Protein AF-A0A6J6I136-F1 (afdb_monomer_lite)

Secondary struc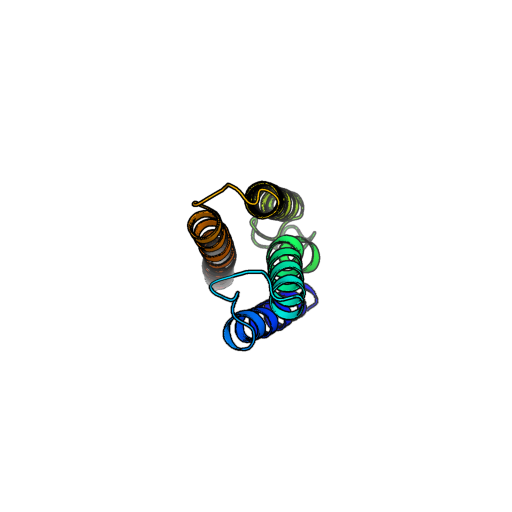ture (DSSP, 8-state):
-HHHHHHHHHHHHHHHHHHSPPPSSS--HHHHHHHHHHHHHHHHHHHHH---STTS-GGGSHHHHHHHHHHHHHHHHHHHHHHT-TT-TTHHHHHHHHHHHHHHHHHHHHHHHHHHHHHHHTTT-

Foldseek 3Di:
DQLVVLQVVLVVLVVQCVVQPADPDDGDPSNVVSLVSNLLSLLCSLVVQADCDPLAQPCSHPVNSVVSSVVSVVLVVVLVVLVPDPPRPCSVVSSCVSVVSSVVSVVVVVVSRVVSVVVVVVVVD

pLDDT: mean 90.53, std 7.11, range [53.28, 96.94]

Sequence (125 aa):
MPGRVALFIAAICTFGLTIFPTPLIGYSIEHRVFAIASFVLSAGWPLLAMRKRADAPWIIRPTASIIGTALQTVLALWFLSSWTDPTNMTVGVWERVVAVSQALYVSVVLVVCYFSQAKSTSRQQ

Structure (mmCIF, N/CA/C/O backbone):
data_AF-A0A6J6I136-F1
#
_entry.id   AF-A0A6J6I136-F1
#
loop_
_atom_site.group_PDB
_atom_site.id
_atom_site.type_symbol
_atom_site.label_atom_id
_atom_site.label_alt_id
_atom_site.label_comp_id
_atom_site.label_asym_id
_atom_site.label_entity_id
_atom_site.label_seq_id
_atom_site.pdbx_PDB_ins_code
_atom_site.Cartn_x
_atom_site.Cartn_y
_atom_site.Cartn_z
_atom_site.occupancy
_atom_site.B_iso_or_equiv
_atom_site.auth_seq_id
_atom_site.auth_comp_id
_atom_site.auth_asym_id
_atom_site.auth_atom_id
_atom_site.pdbx_PDB_model_num
ATOM 1 N N . MET A 1 1 ? 1.010 -9.550 14.640 1.00 83.12 1 MET A N 1
ATOM 2 C CA . MET A 1 1 ? 2.366 -9.446 14.055 1.00 83.12 1 MET A CA 1
ATOM 3 C C . MET A 1 1 ? 2.386 -9.532 12.528 1.00 83.12 1 MET A C 1
ATOM 5 O O . MET A 1 1 ? 3.090 -8.704 11.965 1.00 83.12 1 MET A O 1
ATOM 9 N N . PRO A 1 2 ? 1.622 -10.414 11.848 1.00 90.38 2 PRO A N 1
ATOM 10 C CA . PRO A 1 2 ? 1.743 -10.617 10.395 1.00 90.38 2 PRO A CA 1
ATOM 11 C C . PRO A 1 2 ? 1.681 -9.335 9.548 1.00 90.38 2 PRO A C 1
ATOM 13 O O . PRO A 1 2 ? 2.571 -9.105 8.739 1.00 90.38 2 PRO A O 1
ATOM 16 N N . GLY A 1 3 ? 0.723 -8.435 9.803 1.00 91.25 3 GLY A N 1
ATOM 17 C CA . GLY A 1 3 ? 0.651 -7.161 9.070 1.00 91.25 3 GLY A CA 1
ATOM 18 C C . GLY A 1 3 ? 1.860 -6.233 9.257 1.00 91.25 3 GLY A C 1
ATOM 19 O O . GLY A 1 3 ? 2.237 -5.529 8.329 1.00 91.25 3 GLY A O 1
ATOM 20 N N . ARG A 1 4 ? 2.529 -6.263 10.420 1.00 93.25 4 ARG A N 1
ATOM 21 C CA . ARG A 1 4 ? 3.756 -5.474 10.647 1.00 93.25 4 ARG A CA 1
ATOM 22 C C . ARG A 1 4 ? 4.934 -6.033 9.857 1.00 93.25 4 ARG A C 1
ATOM 24 O O . ARG A 1 4 ? 5.707 -5.266 9.302 1.00 93.25 4 ARG A O 1
ATOM 31 N N . VAL A 1 5 ? 5.044 -7.361 9.800 1.00 96.19 5 VAL A N 1
ATOM 32 C CA . VAL A 1 5 ? 6.068 -8.045 9.000 1.00 96.19 5 VAL A CA 1
ATOM 33 C C . VAL A 1 5 ? 5.865 -7.730 7.519 1.00 96.19 5 VAL A C 1
ATOM 35 O O . VAL A 1 5 ? 6.825 -7.383 6.844 1.00 96.19 5 VAL A O 1
ATOM 38 N N . ALA A 1 6 ? 4.618 -7.750 7.035 1.00 95.38 6 ALA A N 1
ATOM 39 C CA . ALA A 1 6 ? 4.304 -7.375 5.658 1.00 95.38 6 ALA A CA 1
ATOM 40 C C . ALA A 1 6 ? 4.734 -5.938 5.328 1.00 95.38 6 ALA A C 1
ATOM 42 O O . ALA A 1 6 ? 5.398 -5.729 4.320 1.00 95.38 6 ALA A O 1
ATOM 43 N N . LEU A 1 7 ? 4.432 -4.969 6.201 1.00 94.75 7 LEU A N 1
ATOM 44 C CA . LEU A 1 7 ? 4.868 -3.578 6.025 1.00 94.75 7 LEU A CA 1
ATOM 45 C C . LEU A 1 7 ? 6.393 -3.426 6.053 1.00 94.75 7 LEU A C 1
ATOM 47 O O . LEU A 1 7 ? 6.951 -2.672 5.262 1.00 94.75 7 LEU A O 1
ATOM 51 N N . PHE A 1 8 ? 7.075 -4.150 6.941 1.00 96.31 8 PHE A N 1
ATOM 52 C CA . PHE A 1 8 ? 8.533 -4.122 7.024 1.00 96.31 8 PHE A CA 1
ATOM 53 C C . PHE A 1 8 ? 9.186 -4.663 5.746 1.00 96.31 8 PHE A C 1
ATOM 55 O O . PHE A 1 8 ? 10.073 -4.022 5.187 1.00 96.31 8 PHE A O 1
ATOM 62 N N . ILE A 1 9 ? 8.707 -5.802 5.240 1.00 96.75 9 ILE A N 1
ATOM 63 C CA . ILE A 1 9 ? 9.199 -6.376 3.983 1.00 96.75 9 ILE A CA 1
ATOM 64 C C . ILE A 1 9 ? 8.851 -5.454 2.806 1.00 96.75 9 ILE A C 1
ATOM 66 O O . ILE A 1 9 ? 9.707 -5.215 1.961 1.00 96.75 9 ILE A O 1
ATOM 70 N N . ALA A 1 10 ? 7.647 -4.870 2.776 1.00 95.75 10 ALA A N 1
ATOM 71 C CA . ALA A 1 10 ? 7.264 -3.906 1.745 1.00 95.75 10 ALA A CA 1
ATOM 72 C C . ALA A 1 10 ? 8.221 -2.705 1.700 1.00 95.75 10 ALA A C 1
ATOM 74 O O . ALA A 1 10 ? 8.623 -2.290 0.612 1.00 95.75 10 ALA A O 1
ATOM 75 N N . ALA A 1 11 ? 8.632 -2.192 2.867 1.00 94.44 11 ALA A N 1
ATOM 76 C CA . ALA A 1 11 ? 9.625 -1.128 2.971 1.00 94.44 11 ALA A CA 1
ATOM 77 C C . ALA A 1 11 ? 11.003 -1.579 2.462 1.00 94.44 11 ALA A C 1
ATOM 79 O O . ALA A 1 11 ? 11.617 -0.861 1.677 1.00 94.44 11 ALA A O 1
ATOM 80 N N . ILE A 1 12 ? 11.466 -2.787 2.806 1.00 96.75 12 ILE A N 1
ATOM 81 C CA . ILE A 1 12 ? 12.700 -3.356 2.230 1.00 96.75 12 ILE A CA 1
ATOM 82 C C . ILE A 1 12 ? 12.623 -3.392 0.696 1.00 96.75 12 ILE A C 1
ATOM 84 O O . ILE A 1 12 ? 13.568 -2.983 0.022 1.00 96.75 12 ILE A O 1
ATOM 88 N N . CYS A 1 13 ? 11.486 -3.806 0.132 1.00 95.69 13 CYS A N 1
ATOM 89 C CA . CYS A 1 13 ? 11.298 -3.825 -1.316 1.00 95.69 13 CYS A CA 1
ATOM 90 C C . CYS A 1 13 ? 11.405 -2.429 -1.953 1.00 95.69 13 CYS A C 1
ATOM 92 O O . CYS A 1 13 ? 11.919 -2.325 -3.064 1.00 95.69 13 CYS A O 1
ATOM 94 N N . THR A 1 14 ?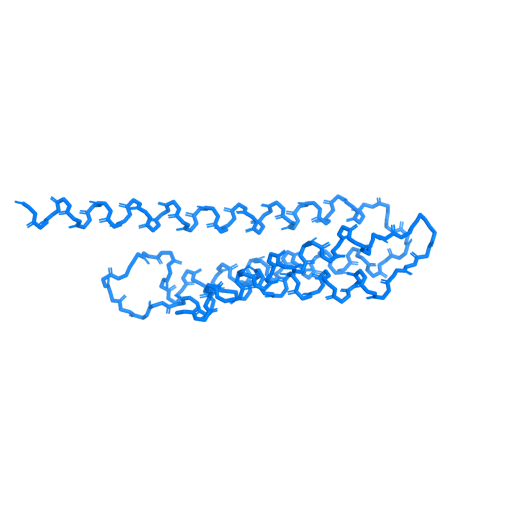 10.999 -1.356 -1.260 1.00 92.94 14 THR A N 1
ATOM 95 C CA . THR A 1 14 ? 11.167 0.014 -1.783 1.00 92.94 14 THR A CA 1
ATOM 96 C C . THR A 1 14 ? 12.632 0.432 -1.911 1.00 92.94 14 THR A C 1
ATOM 98 O O . THR A 1 14 ? 12.977 1.100 -2.882 1.00 92.94 14 THR A O 1
ATOM 101 N N . PHE A 1 15 ? 13.527 -0.030 -1.029 1.00 93.81 15 PHE A N 1
ATOM 102 C CA . PHE A 1 15 ? 14.970 0.151 -1.240 1.00 93.81 15 PHE A CA 1
ATOM 103 C C . PHE A 1 15 ? 15.444 -0.588 -2.498 1.00 93.81 15 PHE A C 1
ATOM 105 O O . PHE A 1 15 ? 16.242 -0.048 -3.261 1.00 93.81 15 PHE A O 1
ATOM 112 N N . GLY A 1 16 ? 14.895 -1.776 -2.773 1.00 92.06 16 GLY A N 1
ATOM 113 C CA . GLY A 1 16 ? 15.146 -2.515 -4.014 1.00 92.06 16 GLY A CA 1
ATOM 114 C C . GLY A 1 16 ? 14.845 -1.701 -5.278 1.00 92.06 16 GLY A C 1
ATOM 115 O O . GLY A 1 16 ? 15.633 -1.735 -6.216 1.00 92.06 16 GLY A O 1
ATOM 116 N N . LEU A 1 17 ? 13.786 -0.882 -5.277 1.00 90.81 17 LEU A N 1
ATOM 117 C CA . LEU A 1 17 ? 13.469 0.021 -6.397 1.00 90.81 17 LEU A CA 1
ATOM 118 C C . LEU A 1 17 ? 14.560 1.066 -6.648 1.00 90.81 17 LEU A C 1
ATOM 120 O O . LEU A 1 17 ? 14.793 1.448 -7.792 1.00 90.81 17 LEU A O 1
ATOM 124 N N . THR A 1 18 ? 15.225 1.522 -5.583 1.00 90.56 18 THR A N 1
ATOM 125 C CA . THR A 1 18 ? 16.311 2.510 -5.678 1.00 90.56 18 THR A CA 1
ATOM 126 C C . THR A 1 18 ? 17.641 1.886 -6.092 1.00 90.56 18 THR A C 1
ATOM 128 O O . THR A 1 18 ? 18.429 2.533 -6.774 1.00 90.56 18 THR A O 1
ATOM 131 N N . ILE A 1 19 ? 17.881 0.627 -5.712 1.00 93.38 19 ILE A N 1
ATOM 132 C CA . ILE A 1 19 ? 19.089 -0.126 -6.077 1.00 93.38 19 ILE A CA 1
ATOM 133 C C . ILE A 1 19 ? 19.003 -0.612 -7.530 1.00 93.38 19 ILE A C 1
ATOM 135 O O . ILE A 1 19 ? 19.999 -0.589 -8.248 1.00 93.38 19 ILE A O 1
ATOM 139 N N . PHE A 1 20 ? 17.807 -1.007 -7.971 1.00 91.75 20 PHE A N 1
ATOM 140 C CA . PHE A 1 20 ? 17.521 -1.476 -9.324 1.00 91.75 20 PHE A CA 1
ATOM 141 C C . PHE A 1 20 ? 16.528 -0.523 -10.005 1.00 91.75 20 PHE A C 1
ATOM 143 O O . PHE A 1 20 ? 15.346 -0.852 -10.117 1.00 91.75 20 PHE A O 1
ATOM 150 N N . PRO A 1 21 ? 16.947 0.687 -10.416 1.00 88.44 21 PRO A N 1
ATOM 151 C CA . PRO A 1 21 ? 16.055 1.630 -11.080 1.00 88.44 21 PRO A CA 1
ATOM 152 C C . PRO A 1 21 ? 15.696 1.159 -12.496 1.00 88.44 21 PRO A C 1
ATOM 154 O O . PRO A 1 21 ? 16.487 0.497 -13.172 1.00 88.44 21 PRO A O 1
ATOM 157 N N . THR A 1 22 ? 14.508 1.540 -12.974 1.00 85.62 22 THR A N 1
ATOM 158 C CA . THR A 1 22 ? 14.125 1.294 -14.372 1.00 85.62 22 THR A CA 1
ATOM 159 C C . THR A 1 22 ? 15.058 2.084 -15.306 1.00 85.62 22 THR A C 1
ATOM 161 O O . THR A 1 22 ? 15.200 3.297 -15.126 1.00 85.62 22 THR A O 1
ATOM 164 N N . PRO A 1 23 ? 15.711 1.432 -16.288 1.00 82.94 23 PRO A N 1
ATOM 165 C CA . PRO A 1 23 ? 16.605 2.112 -17.220 1.00 82.94 23 PRO A CA 1
ATOM 166 C C . PRO A 1 23 ? 15.832 3.055 -18.153 1.00 82.94 23 PRO A C 1
ATOM 168 O O . PRO A 1 23 ? 14.648 2.857 -18.411 1.00 82.94 23 PRO A O 1
ATOM 171 N N . LEU A 1 24 ? 16.522 4.055 -18.714 1.00 79.94 24 LEU A N 1
ATOM 172 C CA . LEU A 1 24 ? 15.922 5.013 -19.656 1.00 79.94 24 LEU A CA 1
ATOM 173 C C . LEU A 1 24 ? 15.378 4.333 -20.926 1.00 79.94 24 LEU A C 1
ATOM 175 O O . LEU A 1 24 ? 14.432 4.819 -21.538 1.00 79.94 24 LEU A O 1
ATOM 179 N N . ILE A 1 25 ? 15.987 3.211 -21.319 1.00 79.12 25 ILE A N 1
ATOM 180 C CA . ILE A 1 25 ? 15.592 2.389 -22.463 1.00 79.12 25 ILE A CA 1
ATOM 181 C C . ILE A 1 25 ? 15.482 0.939 -21.979 1.00 79.12 25 ILE A C 1
ATOM 183 O O . ILE A 1 25 ? 16.438 0.398 -21.425 1.00 79.12 25 ILE A O 1
ATOM 187 N N . GLY A 1 26 ? 14.334 0.299 -22.213 1.00 83.31 26 GLY A N 1
ATOM 188 C CA . GLY A 1 26 ? 14.100 -1.106 -21.864 1.00 83.31 26 GLY A CA 1
ATOM 189 C C . GLY A 1 26 ? 13.470 -1.312 -20.482 1.00 83.31 26 GLY A C 1
ATOM 190 O O . GLY A 1 26 ? 12.649 -0.514 -20.038 1.00 83.31 26 GLY A O 1
ATOM 191 N N . TYR A 1 27 ? 13.801 -2.427 -19.822 1.00 85.25 27 TYR A N 1
ATOM 192 C CA . TYR A 1 27 ? 13.253 -2.799 -18.513 1.00 85.25 27 TYR A CA 1
ATOM 193 C C . TYR A 1 27 ? 14.297 -3.497 -17.630 1.00 85.25 27 TYR A C 1
ATOM 195 O O . TYR A 1 27 ? 15.238 -4.097 -18.139 1.00 85.25 27 TYR A O 1
ATOM 203 N N . SER A 1 28 ? 14.092 -3.465 -16.309 1.00 88.19 28 SER A N 1
ATOM 204 C CA . SER A 1 28 ? 14.819 -4.294 -15.333 1.00 88.19 28 SER A CA 1
ATOM 205 C C . SER A 1 28 ? 13.871 -5.334 -14.734 1.00 88.19 28 SER A C 1
ATOM 207 O O . SER A 1 28 ? 12.742 -5.016 -14.350 1.00 88.19 28 SER A O 1
ATOM 209 N N . ILE A 1 29 ? 14.315 -6.591 -14.674 1.00 91.81 29 ILE A N 1
ATOM 210 C CA . ILE A 1 29 ? 13.543 -7.687 -14.069 1.00 91.81 29 ILE A CA 1
ATOM 211 C C . ILE A 1 29 ? 13.529 -7.523 -12.549 1.00 91.81 29 ILE A C 1
ATOM 213 O O . ILE A 1 29 ? 12.491 -7.688 -11.913 1.00 91.81 29 ILE A O 1
ATOM 217 N N . GLU A 1 30 ? 14.662 -7.138 -11.975 1.00 93.25 30 GLU A N 1
ATOM 218 C CA . GLU A 1 30 ? 14.857 -6.907 -10.549 1.00 93.25 30 GLU A CA 1
ATOM 219 C C . GLU A 1 30 ? 13.914 -5.806 -10.062 1.00 93.25 30 GLU A C 1
ATOM 221 O O . GLU A 1 30 ? 13.154 -6.023 -9.116 1.00 93.25 30 GLU A O 1
ATOM 226 N N . HIS A 1 31 ? 13.872 -4.673 -10.775 1.00 92.00 31 HIS A N 1
ATOM 227 C CA . HIS A 1 31 ? 12.930 -3.587 -10.501 1.00 92.00 31 HIS A CA 1
ATOM 228 C C . HIS A 1 31 ? 11.488 -4.097 -10.465 1.00 92.00 31 HIS A C 1
ATOM 230 O O . HIS A 1 31 ? 10.734 -3.798 -9.540 1.00 92.00 31 HIS A O 1
ATOM 236 N N . ARG A 1 32 ? 11.110 -4.921 -11.453 1.00 91.75 32 ARG A N 1
ATOM 237 C CA . ARG A 1 32 ? 9.753 -5.467 -11.558 1.00 91.75 32 ARG A CA 1
ATOM 238 C C . ARG A 1 32 ? 9.389 -6.332 -10.361 1.00 91.75 32 ARG A C 1
ATOM 240 O O . ARG A 1 32 ? 8.305 -6.178 -9.804 1.00 91.75 32 ARG A O 1
ATOM 247 N N . VAL A 1 33 ? 10.294 -7.219 -9.959 1.00 94.69 33 VAL A N 1
ATOM 248 C CA . VAL A 1 33 ? 10.089 -8.107 -8.811 1.00 94.69 33 VAL A CA 1
ATOM 249 C C . VAL A 1 33 ? 9.920 -7.292 -7.529 1.00 94.69 33 VAL A C 1
ATOM 251 O O . VAL A 1 33 ? 8.964 -7.526 -6.786 1.00 94.69 33 VAL A O 1
ATOM 254 N N . PHE A 1 34 ? 10.784 -6.301 -7.290 1.00 95.81 34 PHE A N 1
ATOM 255 C CA . PHE A 1 34 ? 10.678 -5.436 -6.114 1.00 95.81 34 PHE A CA 1
ATOM 256 C C . PHE A 1 34 ? 9.405 -4.581 -6.120 1.00 95.81 34 PHE A C 1
ATOM 258 O O . PHE A 1 34 ? 8.763 -4.456 -5.075 1.00 95.81 34 PHE A O 1
ATOM 265 N N . ALA A 1 35 ? 8.994 -4.059 -7.278 1.00 92.88 35 ALA A N 1
ATOM 266 C CA . ALA A 1 35 ? 7.773 -3.266 -7.418 1.00 92.88 35 ALA A CA 1
ATOM 267 C C . ALA A 1 35 ? 6.526 -4.099 -7.110 1.00 92.88 35 ALA A C 1
ATOM 269 O O . ALA A 1 35 ? 5.710 -3.716 -6.271 1.00 92.88 35 ALA A O 1
ATOM 270 N N . ILE A 1 36 ? 6.411 -5.283 -7.722 1.00 93.56 36 ILE A N 1
ATOM 271 C CA . ILE A 1 36 ? 5.282 -6.194 -7.502 1.00 93.56 36 ILE A CA 1
ATOM 272 C C . ILE A 1 36 ? 5.227 -6.627 -6.035 1.00 93.56 36 ILE A C 1
ATOM 274 O O . ILE A 1 36 ? 4.166 -6.548 -5.414 1.00 93.56 36 ILE A O 1
ATOM 278 N N . ALA A 1 37 ? 6.359 -7.039 -5.457 1.00 95.75 37 ALA A N 1
ATOM 279 C CA . ALA A 1 37 ? 6.416 -7.453 -4.059 1.00 95.75 37 ALA A CA 1
ATOM 280 C C . ALA A 1 37 ? 5.996 -6.318 -3.110 1.00 95.75 37 ALA A C 1
ATOM 282 O O . ALA A 1 37 ? 5.163 -6.537 -2.229 1.00 95.75 37 ALA A O 1
ATOM 283 N N . SER A 1 38 ? 6.513 -5.100 -3.321 1.00 94.62 38 SER A N 1
ATOM 284 C CA . SER A 1 38 ? 6.159 -3.933 -2.507 1.00 94.62 38 SER A CA 1
ATOM 285 C C . SER A 1 38 ? 4.666 -3.615 -2.601 1.00 94.62 38 SER A C 1
ATOM 287 O O . SER A 1 38 ? 4.001 -3.503 -1.571 1.00 94.62 38 SER A O 1
ATOM 289 N N . PHE A 1 39 ? 4.103 -3.558 -3.813 1.00 93.88 39 PHE A N 1
ATOM 290 C CA . PHE A 1 39 ? 2.691 -3.231 -4.003 1.00 93.88 39 PHE A CA 1
ATOM 291 C C . PHE A 1 39 ? 1.748 -4.295 -3.448 1.00 93.88 39 PHE A C 1
ATOM 293 O O . PHE A 1 39 ? 0.754 -3.944 -2.811 1.00 93.88 39 PHE A O 1
ATOM 300 N N . VAL A 1 40 ? 2.055 -5.582 -3.632 1.00 95.19 40 VAL A N 1
ATOM 301 C CA . VAL A 1 40 ? 1.236 -6.679 -3.097 1.00 95.19 40 VAL A CA 1
ATOM 302 C C . VAL A 1 40 ? 1.244 -6.666 -1.569 1.00 95.19 40 VAL A C 1
ATOM 304 O O . VAL A 1 40 ? 0.184 -6.751 -0.947 1.00 95.19 40 VAL A O 1
ATOM 307 N N . LEU A 1 41 ? 2.415 -6.509 -0.946 1.00 95.94 41 LEU A N 1
ATOM 308 C CA . LEU A 1 41 ? 2.527 -6.457 0.512 1.00 95.94 41 LEU A CA 1
ATOM 309 C C . LEU A 1 41 ? 1.859 -5.200 1.091 1.00 95.94 41 LEU A C 1
ATOM 311 O O . LEU A 1 41 ? 1.131 -5.297 2.081 1.00 95.94 41 LEU A O 1
ATOM 315 N N . SER A 1 42 ? 2.032 -4.042 0.449 1.00 94.12 42 SER A N 1
ATOM 316 C CA . SER A 1 42 ? 1.404 -2.774 0.849 1.00 94.12 42 SER A CA 1
ATOM 317 C C . SER A 1 42 ? -0.113 -2.732 0.626 1.00 94.12 42 SER A C 1
ATOM 319 O O . SER A 1 42 ? -0.818 -2.044 1.362 1.00 94.12 42 SER A O 1
ATOM 321 N N . ALA A 1 43 ? -0.659 -3.480 -0.333 1.00 95.25 43 ALA A N 1
ATOM 322 C CA . ALA A 1 43 ? -2.108 -3.632 -0.483 1.00 95.25 43 ALA A CA 1
ATOM 323 C C . ALA A 1 43 ? -2.684 -4.690 0.478 1.00 95.25 43 ALA A C 1
ATOM 325 O O . ALA A 1 43 ? -3.793 -4.536 0.996 1.00 95.25 43 ALA A O 1
ATOM 326 N N . GLY A 1 44 ? -1.934 -5.769 0.728 1.00 94.94 44 GLY A N 1
ATOM 327 C CA . GLY A 1 44 ? -2.388 -6.947 1.470 1.00 94.94 44 GLY A CA 1
ATOM 328 C C . GLY A 1 44 ? -2.192 -6.896 2.988 1.00 94.94 44 GLY A C 1
ATOM 329 O O . GLY A 1 44 ? -2.860 -7.640 3.711 1.00 94.94 44 GLY A O 1
ATOM 330 N N . TRP A 1 45 ? -1.328 -6.020 3.515 1.00 96.06 45 TRP A N 1
ATOM 331 C CA . TRP A 1 45 ? -1.088 -5.932 4.963 1.00 96.06 45 TRP A CA 1
ATOM 332 C C . TRP A 1 45 ? -2.349 -5.717 5.826 1.00 96.06 45 TRP A C 1
ATOM 334 O O . TRP A 1 45 ? -2.343 -6.243 6.945 1.00 96.06 45 TRP A O 1
ATOM 344 N N . PRO A 1 46 ? -3.433 -5.027 5.389 1.00 94.31 46 PRO A N 1
ATOM 345 C CA . PRO A 1 46 ? -4.639 -4.874 6.203 1.00 94.31 46 PRO A CA 1
ATOM 346 C C . PRO A 1 46 ? -5.280 -6.220 6.499 1.00 94.31 46 PRO A C 1
ATOM 348 O O . PRO A 1 46 ? -5.704 -6.451 7.630 1.00 94.31 46 PRO A O 1
ATOM 351 N N . LEU A 1 47 ? -5.265 -7.143 5.528 1.00 94.31 47 LEU A N 1
ATOM 352 C CA . LEU A 1 47 ? -5.771 -8.499 5.720 1.00 94.31 47 LEU A CA 1
ATOM 353 C C . LEU A 1 47 ? -4.991 -9.238 6.817 1.00 94.31 47 LEU A C 1
ATOM 355 O O . LEU A 1 47 ? -5.569 -9.925 7.656 1.00 94.31 47 LEU A O 1
ATOM 359 N N . LEU A 1 48 ? -3.676 -9.024 6.854 1.00 92.44 48 LEU A N 1
ATOM 360 C CA . LEU A 1 48 ? -2.754 -9.604 7.832 1.00 92.44 48 LEU A CA 1
ATOM 361 C C . LEU A 1 48 ? -2.763 -8.877 9.192 1.00 92.44 48 LEU A C 1
ATOM 363 O O . LEU A 1 48 ? -2.196 -9.371 10.175 1.00 92.44 48 LEU A O 1
ATOM 367 N N . ALA A 1 49 ? -3.362 -7.688 9.257 1.00 90.25 49 ALA A N 1
ATOM 368 C CA . ALA A 1 49 ? -3.494 -6.870 10.460 1.00 90.25 49 ALA A CA 1
ATOM 369 C C . ALA A 1 49 ? -4.904 -6.908 11.074 1.00 90.25 49 ALA A C 1
ATOM 371 O O . ALA A 1 49 ? -5.088 -6.368 12.170 1.00 90.25 49 ALA A O 1
ATOM 372 N N . MET A 1 50 ? -5.872 -7.548 10.404 1.00 90.69 50 MET A N 1
ATOM 373 C CA . MET A 1 50 ? -7.273 -7.577 10.820 1.00 90.69 50 MET A CA 1
ATOM 374 C C . MET A 1 50 ? -7.457 -8.044 12.260 1.00 90.69 50 MET A C 1
ATOM 376 O O . MET A 1 50 ? -6.889 -9.048 12.701 1.00 90.69 50 MET A O 1
ATOM 380 N N . ARG A 1 51 ? -8.358 -7.370 12.975 1.00 86.81 51 ARG A N 1
ATOM 381 C CA . ARG A 1 51 ? -8.832 -7.797 14.291 1.00 86.81 51 ARG A CA 1
ATOM 382 C C . ARG A 1 51 ? -10.344 -7.962 14.277 1.00 86.81 51 ARG A C 1
ATOM 384 O O . ARG A 1 51 ? -11.080 -7.024 14.003 1.00 86.81 51 ARG A O 1
ATOM 391 N N . LYS A 1 52 ? -10.810 -9.168 14.617 1.00 84.50 52 LYS A N 1
ATOM 392 C CA . LYS A 1 52 ? -12.244 -9.512 14.662 1.00 84.50 52 LYS A CA 1
ATOM 393 C C . LYS A 1 52 ? -12.956 -9.038 15.936 1.00 84.50 52 LYS A C 1
ATOM 395 O O . LYS A 1 52 ? -14.177 -9.099 16.006 1.00 84.50 52 LYS A O 1
ATOM 400 N N . ARG A 1 53 ? -12.210 -8.598 16.951 1.00 82.06 53 ARG A N 1
ATOM 401 C CA . ARG A 1 53 ? -12.781 -8.186 18.236 1.00 82.06 53 ARG A CA 1
ATOM 402 C C . ARG A 1 53 ? -13.509 -6.840 18.129 1.00 82.06 53 ARG A C 1
ATOM 404 O O . ARG A 1 53 ? -13.142 -5.988 17.321 1.00 82.06 53 ARG A O 1
ATOM 411 N N . ALA A 1 54 ? -14.547 -6.659 18.945 1.00 72.81 54 ALA A N 1
ATOM 412 C CA . ALA A 1 54 ? -15.377 -5.453 18.939 1.00 72.81 54 ALA A CA 1
ATOM 413 C C . ALA A 1 54 ? -14.729 -4.239 19.629 1.00 72.81 54 ALA A C 1
ATOM 415 O O . ALA A 1 54 ? -15.129 -3.113 19.352 1.00 72.81 54 ALA A O 1
ATOM 416 N N . ASP A 1 55 ? -13.722 -4.471 20.473 1.00 76.44 55 ASP A N 1
ATOM 417 C CA . ASP A 1 55 ? -12.905 -3.461 21.161 1.00 76.44 55 ASP A CA 1
ATOM 418 C C . ASP A 1 55 ? -11.826 -2.832 20.258 1.00 76.44 55 ASP A C 1
ATOM 420 O O . ASP A 1 55 ? -11.202 -1.836 20.623 1.00 76.44 55 ASP A O 1
ATOM 424 N N . ALA A 1 56 ? -11.591 -3.406 19.075 1.00 81.06 56 ALA A N 1
ATOM 425 C CA . ALA A 1 56 ? -10.577 -2.933 18.149 1.00 81.06 56 ALA A CA 1
ATOM 426 C C . ALA A 1 56 ? -11.022 -1.652 17.407 1.00 81.06 56 ALA A C 1
ATOM 428 O O . ALA A 1 56 ? -12.200 -1.525 17.050 1.00 81.06 56 ALA A O 1
ATOM 429 N N . PRO A 1 57 ? -10.083 -0.735 17.086 1.00 85.12 57 PRO A N 1
ATOM 430 C CA . PRO A 1 57 ? -10.351 0.422 16.235 1.00 85.12 57 PRO A CA 1
ATOM 431 C C . PRO A 1 57 ? -11.059 0.022 14.938 1.00 85.12 57 PRO A C 1
ATOM 433 O O . PRO A 1 57 ? -10.684 -0.957 14.291 1.00 85.12 57 PRO A O 1
ATOM 436 N N . TRP A 1 58 ? -12.067 0.796 14.529 1.00 87.38 58 TRP A N 1
ATOM 437 C CA . TRP A 1 58 ? -12.939 0.444 13.402 1.00 87.38 58 TRP A CA 1
ATOM 438 C C . TRP A 1 58 ? -12.184 0.179 12.090 1.00 87.38 58 TRP A C 1
ATOM 440 O O . TRP A 1 58 ? -12.585 -0.691 11.323 1.00 87.38 58 TRP A O 1
ATOM 450 N N . ILE A 1 59 ? -11.067 0.875 11.868 1.00 88.69 59 ILE A N 1
ATOM 451 C CA . ILE A 1 59 ? -10.287 0.819 10.628 1.00 88.69 59 ILE A CA 1
ATOM 452 C C . ILE A 1 59 ? -9.526 -0.505 10.426 1.00 88.69 59 ILE A C 1
ATOM 454 O O . ILE A 1 59 ? -9.221 -0.877 9.296 1.00 88.69 59 ILE A O 1
ATOM 458 N N . ILE A 1 60 ? -9.258 -1.250 11.505 1.00 89.00 60 ILE A N 1
ATOM 459 C CA . ILE A 1 60 ? -8.610 -2.575 11.455 1.00 89.00 60 ILE A CA 1
ATOM 460 C C . ILE A 1 60 ? -9.611 -3.732 11.607 1.00 89.00 60 ILE A C 1
ATOM 462 O O . ILE A 1 60 ? -9.213 -4.889 11.773 1.00 89.00 60 ILE A O 1
ATOM 466 N N . ARG A 1 61 ? -10.917 -3.434 11.598 1.00 91.81 61 ARG A N 1
ATOM 467 C CA . ARG A 1 61 ? -11.976 -4.454 11.613 1.00 91.81 61 ARG A CA 1
ATOM 468 C C . ARG A 1 61 ? -12.142 -5.053 10.212 1.00 91.81 61 ARG A C 1
ATOM 470 O O . ARG A 1 61 ? -11.820 -4.381 9.230 1.00 91.81 61 ARG A O 1
ATOM 477 N N . PRO A 1 62 ? -12.689 -6.280 10.093 1.00 91.69 62 PRO A N 1
ATOM 478 C CA . PRO A 1 62 ? -12.681 -7.023 8.835 1.00 91.69 62 PRO A CA 1
ATOM 479 C C . PRO A 1 62 ? -13.238 -6.244 7.645 1.00 91.69 62 PRO A C 1
ATOM 481 O O . PRO A 1 62 ? -12.578 -6.159 6.618 1.00 91.69 62 PRO A O 1
ATOM 484 N N . THR A 1 63 ? -14.395 -5.596 7.797 1.00 91.38 63 THR A N 1
ATOM 485 C CA . THR A 1 63 ? -15.026 -4.831 6.713 1.00 91.38 63 THR A CA 1
ATOM 486 C C . THR A 1 63 ? -14.124 -3.710 6.189 1.00 91.38 63 THR A C 1
ATOM 488 O O . THR A 1 63 ? -13.900 -3.616 4.987 1.00 91.38 63 THR A O 1
ATOM 491 N N . ALA A 1 64 ? -13.550 -2.895 7.080 1.00 92.19 64 ALA A N 1
ATOM 492 C CA . ALA A 1 64 ? -12.681 -1.784 6.694 1.00 92.19 64 ALA A CA 1
ATOM 493 C C . ALA A 1 64 ? -11.362 -2.270 6.075 1.00 92.19 64 ALA A C 1
ATOM 495 O O . ALA A 1 64 ? -10.884 -1.687 5.105 1.00 92.19 64 ALA A O 1
ATOM 496 N N . SER A 1 65 ? -10.793 -3.359 6.596 1.00 93.81 65 SER A N 1
ATOM 497 C CA . SER A 1 65 ? -9.567 -3.946 6.052 1.00 93.81 65 SER A CA 1
ATOM 498 C C . SER A 1 65 ? -9.778 -4.579 4.673 1.00 93.81 65 SER A C 1
ATOM 500 O O . SER A 1 65 ? -8.926 -4.409 3.809 1.00 93.81 65 SER A O 1
ATOM 502 N N . ILE A 1 66 ? -10.915 -5.246 4.430 1.00 95.38 66 ILE A N 1
ATOM 503 C CA . ILE A 1 66 ? -11.265 -5.783 3.102 1.00 95.38 66 ILE A CA 1
ATOM 504 C C . ILE A 1 66 ? -11.431 -4.645 2.097 1.00 95.38 66 ILE A C 1
ATOM 506 O O . ILE A 1 66 ? -10.847 -4.701 1.020 1.00 95.38 66 ILE A O 1
ATOM 510 N N . ILE A 1 67 ? -12.187 -3.601 2.457 1.00 95.62 67 ILE A N 1
ATOM 511 C CA . ILE A 1 67 ? -12.396 -2.434 1.588 1.00 95.62 67 ILE A CA 1
ATOM 512 C C . ILE A 1 67 ? -11.060 -1.746 1.292 1.00 95.62 67 ILE A C 1
ATOM 514 O O . ILE A 1 67 ? -10.765 -1.456 0.138 1.00 95.62 67 ILE A O 1
ATOM 518 N N . GLY A 1 68 ? -10.230 -1.524 2.316 1.00 94.56 68 GLY A N 1
ATOM 519 C CA . GLY A 1 68 ? -8.913 -0.913 2.157 1.00 94.56 68 GLY A CA 1
ATOM 520 C C . GLY A 1 68 ? -8.011 -1.704 1.213 1.00 94.56 68 GLY A C 1
ATOM 521 O O . GLY A 1 68 ? -7.453 -1.128 0.283 1.00 94.56 68 GLY A O 1
ATOM 522 N N . THR A 1 69 ? -7.926 -3.025 1.391 1.00 96.31 69 THR A N 1
ATOM 523 C CA . THR A 1 69 ? -7.179 -3.887 0.468 1.00 96.31 69 THR A CA 1
ATOM 524 C C . THR A 1 69 ? -7.763 -3.846 -0.938 1.00 96.31 69 THR A C 1
ATOM 526 O O . THR A 1 69 ? -7.006 -3.655 -1.880 1.00 96.31 69 THR A O 1
ATOM 529 N N . ALA A 1 70 ? -9.084 -3.945 -1.100 1.00 96.94 70 ALA A N 1
ATOM 530 C CA . ALA A 1 70 ? -9.722 -3.903 -2.413 1.00 96.94 70 ALA A CA 1
ATOM 531 C C . ALA A 1 70 ? -9.416 -2.597 -3.161 1.00 96.94 70 ALA A C 1
ATOM 533 O O . ALA A 1 70 ? -9.036 -2.640 -4.327 1.00 96.94 70 ALA A O 1
ATOM 534 N N . LEU A 1 71 ? -9.506 -1.446 -2.487 1.00 96.69 71 LEU A N 1
ATOM 535 C CA . LEU A 1 71 ? -9.180 -0.145 -3.079 1.00 96.69 71 LEU A CA 1
ATOM 536 C C . LEU A 1 71 ? -7.709 -0.064 -3.509 1.00 96.69 71 LEU A C 1
ATOM 538 O O . LEU A 1 71 ? -7.419 0.371 -4.623 1.00 96.69 71 LEU A O 1
ATOM 542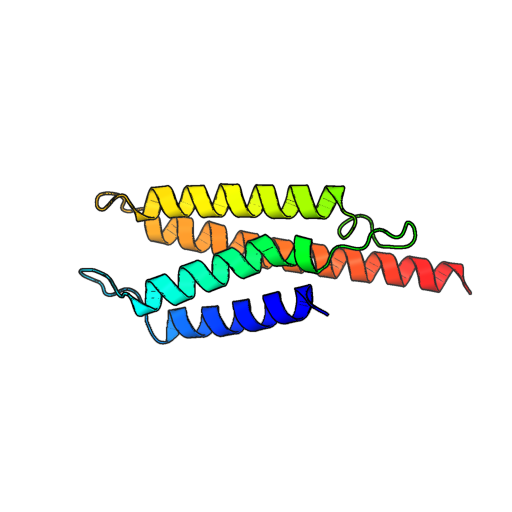 N N . GLN A 1 72 ? -6.784 -0.522 -2.660 1.00 96.75 72 GLN A N 1
ATOM 543 C CA . GLN A 1 72 ? -5.356 -0.544 -2.995 1.00 96.75 72 GLN A CA 1
ATOM 544 C C . GLN A 1 72 ? -5.053 -1.523 -4.137 1.00 96.75 72 GLN A C 1
ATOM 546 O O . GLN A 1 72 ? -4.236 -1.221 -5.001 1.00 96.75 72 GLN A O 1
ATOM 551 N N . THR A 1 73 ? -5.731 -2.672 -4.183 1.00 96.00 73 THR A N 1
ATOM 552 C CA . THR A 1 73 ? -5.604 -3.645 -5.273 1.00 96.00 73 THR A CA 1
ATOM 553 C C . THR A 1 73 ? -6.135 -3.086 -6.586 1.00 96.00 73 THR A C 1
ATOM 555 O O . THR A 1 73 ? -5.457 -3.216 -7.595 1.00 96.00 73 THR A O 1
ATOM 558 N N . VAL A 1 74 ? -7.298 -2.427 -6.595 1.00 96.94 74 VAL A N 1
ATOM 559 C CA . VAL A 1 74 ? -7.842 -1.779 -7.802 1.00 96.94 74 VAL A CA 1
ATOM 560 C C . VAL A 1 74 ? -6.856 -0.749 -8.345 1.00 96.94 74 VAL A C 1
ATOM 562 O O . VAL A 1 74 ? -6.571 -0.741 -9.540 1.00 96.94 74 VAL A O 1
ATOM 565 N N . LEU A 1 75 ? -6.279 0.074 -7.470 1.00 95.44 75 LEU A N 1
ATOM 566 C CA . LEU A 1 75 ? -5.290 1.066 -7.875 1.00 95.44 75 LEU A CA 1
ATOM 567 C C . LEU A 1 75 ? -3.986 0.426 -8.384 1.00 95.44 75 LEU A C 1
ATOM 569 O O . LEU A 1 75 ? -3.427 0.879 -9.381 1.00 95.44 75 LEU A O 1
ATOM 573 N N . ALA A 1 76 ? -3.524 -0.657 -7.755 1.00 94.19 76 ALA A N 1
ATOM 574 C CA . ALA A 1 76 ? -2.363 -1.413 -8.221 1.00 94.19 76 ALA A CA 1
ATOM 575 C C . ALA A 1 76 ? -2.615 -2.093 -9.579 1.00 94.19 76 ALA A C 1
ATOM 577 O O . ALA A 1 76 ? -1.728 -2.108 -10.428 1.00 94.19 76 ALA A O 1
ATOM 578 N N . LEU A 1 77 ? -3.823 -2.616 -9.815 1.00 94.25 77 LEU A N 1
ATOM 579 C CA . LEU A 1 77 ? -4.230 -3.178 -11.107 1.00 94.25 77 LEU A CA 1
ATOM 580 C C . LEU A 1 77 ? -4.320 -2.099 -12.188 1.00 94.25 77 LEU A C 1
ATOM 582 O O . LEU A 1 77 ? -3.932 -2.341 -13.328 1.00 94.25 77 LEU A O 1
ATOM 586 N N . TRP A 1 78 ? -4.776 -0.900 -11.828 1.00 94.31 78 TRP A N 1
ATOM 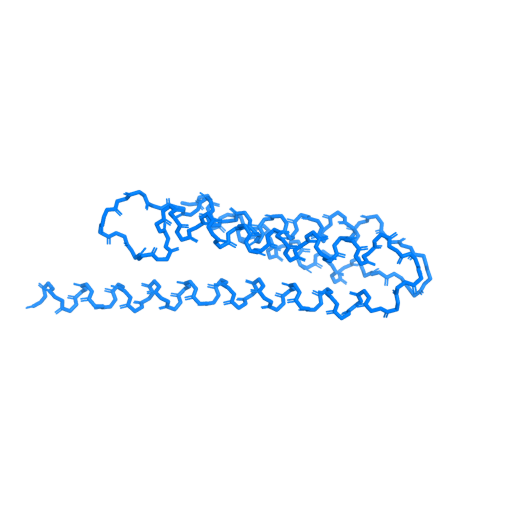587 C CA . TRP A 1 78 ? -4.774 0.242 -12.733 1.00 94.31 78 TRP A CA 1
ATOM 588 C C . TRP A 1 78 ? -3.349 0.638 -13.142 1.00 94.31 78 TRP A C 1
ATOM 590 O O . TRP A 1 78 ? -3.061 0.798 -14.328 1.00 94.31 78 TRP A O 1
ATOM 600 N N . PHE A 1 79 ? -2.424 0.711 -12.180 1.00 93.38 79 PHE A N 1
ATOM 601 C CA . PHE A 1 79 ? -1.004 0.907 -12.478 1.00 93.38 79 PHE A CA 1
ATOM 602 C C . PHE A 1 79 ? -0.446 -0.216 -13.354 1.00 93.38 79 PHE A C 1
ATOM 604 O O . PHE A 1 79 ? 0.206 0.074 -14.354 1.00 93.38 79 PHE A O 1
ATOM 611 N N . LEU A 1 80 ? -0.743 -1.479 -13.036 1.00 91.31 80 LEU A N 1
ATOM 612 C CA . LEU A 1 80 ? -0.306 -2.622 -13.834 1.00 91.31 80 LEU A CA 1
ATOM 613 C C . LEU A 1 80 ? -0.777 -2.498 -15.287 1.00 91.31 80 LEU A C 1
ATOM 615 O O . LEU A 1 80 ? 0.029 -2.675 -16.193 1.00 91.31 80 LEU A O 1
ATOM 619 N N . SER A 1 81 ? -2.037 -2.110 -15.505 1.00 92.00 81 SER A N 1
ATOM 620 C CA . SER A 1 81 ? -2.570 -1.843 -16.843 1.00 92.00 81 SER A CA 1
ATOM 621 C C . SER A 1 81 ? -1.799 -0.734 -17.560 1.00 92.00 81 SER A C 1
ATOM 623 O O . SER A 1 81 ? -1.519 -0.864 -18.749 1.00 92.00 81 SER A O 1
ATOM 625 N N . SER A 1 82 ? -1.444 0.349 -16.857 1.00 91.31 82 SER A N 1
ATOM 626 C CA . SER A 1 82 ? -0.635 1.429 -17.438 1.00 91.31 82 SER A CA 1
ATOM 627 C C . SER A 1 82 ? 0.781 0.966 -17.787 1.00 91.31 82 SER A C 1
ATOM 629 O O . SER A 1 82 ? 1.334 1.387 -18.795 1.00 91.31 82 SER A O 1
ATOM 631 N N . TRP A 1 83 ? 1.345 0.069 -16.978 1.00 88.62 83 TRP A N 1
ATOM 632 C CA . TRP A 1 83 ? 2.717 -0.413 -17.087 1.00 88.62 83 TRP A CA 1
ATOM 633 C C . TRP A 1 83 ? 2.908 -1.466 -18.181 1.00 88.62 83 TRP A C 1
ATOM 635 O O . TRP A 1 83 ? 4.000 -1.594 -18.733 1.00 88.62 83 TRP A O 1
ATOM 645 N N . THR A 1 84 ? 1.856 -2.217 -18.509 1.00 88.56 84 THR A N 1
ATOM 646 C CA . THR A 1 84 ? 1.872 -3.202 -19.599 1.00 88.56 84 THR A CA 1
ATOM 647 C C . THR A 1 84 ? 1.791 -2.580 -20.992 1.00 88.56 84 THR A C 1
ATOM 649 O O . THR A 1 84 ? 2.076 -3.270 -21.967 1.00 88.56 84 THR A O 1
ATOM 652 N N . ASP A 1 85 ? 1.413 -1.304 -21.098 1.00 88.19 85 ASP A N 1
ATOM 653 C CA . ASP A 1 85 ? 1.329 -0.586 -22.368 1.00 88.19 85 ASP A CA 1
ATOM 654 C C . ASP A 1 85 ? 2.654 0.144 -22.670 1.00 88.19 85 ASP A C 1
ATOM 656 O O . ASP A 1 85 ? 2.972 1.140 -22.013 1.00 88.19 85 ASP A O 1
ATOM 660 N N . PRO A 1 86 ? 3.432 -0.300 -23.676 1.00 83.00 86 PRO A N 1
ATOM 661 C CA . PRO A 1 86 ? 4.715 0.314 -24.009 1.00 83.00 86 PRO A CA 1
ATOM 662 C C . PRO A 1 86 ? 4.584 1.723 -24.604 1.00 83.00 86 PRO A C 1
ATOM 664 O O . PRO A 1 86 ? 5.579 2.439 -24.682 1.00 83.00 86 PRO A O 1
ATOM 667 N N . THR A 1 87 ? 3.386 2.133 -25.034 1.00 86.88 87 THR A N 1
ATOM 668 C CA . THR A 1 87 ? 3.135 3.470 -25.595 1.00 86.88 87 THR A CA 1
ATOM 669 C C . THR A 1 87 ? 2.752 4.498 -24.529 1.00 86.88 87 THR A C 1
ATOM 671 O O . THR A 1 87 ? 2.702 5.700 -24.801 1.00 86.88 87 THR A O 1
ATOM 674 N N . ASN A 1 88 ? 2.509 4.051 -23.294 1.00 85.94 88 ASN A N 1
ATOM 675 C CA . ASN A 1 88 ? 2.011 4.905 -22.233 1.00 85.94 88 ASN A CA 1
ATOM 676 C C . ASN A 1 88 ? 3.131 5.749 -21.606 1.00 85.94 88 ASN A C 1
ATOM 678 O O . ASN A 1 88 ? 3.947 5.281 -20.816 1.00 85.94 88 ASN A O 1
ATOM 682 N N . MET A 1 89 ? 3.124 7.049 -21.894 1.00 87.12 89 MET A N 1
ATOM 683 C CA . MET A 1 89 ? 4.097 8.001 -21.343 1.00 87.12 89 MET A CA 1
ATOM 684 C C . MET A 1 89 ? 3.833 8.378 -19.872 1.00 87.12 89 MET A C 1
ATOM 686 O O . MET A 1 89 ? 4.628 9.092 -19.262 1.00 87.12 89 MET A O 1
ATOM 690 N N . THR A 1 90 ? 2.720 7.926 -19.284 1.00 91.19 90 THR A N 1
ATOM 691 C CA . THR A 1 90 ? 2.277 8.321 -17.933 1.00 91.19 90 THR A CA 1
ATOM 692 C C . THR A 1 90 ? 2.580 7.289 -16.843 1.00 91.19 90 THR A C 1
ATOM 694 O O . THR A 1 90 ? 2.198 7.498 -15.692 1.00 91.19 90 THR A O 1
ATOM 697 N N . VAL A 1 91 ? 3.311 6.207 -17.147 1.00 90.25 91 VAL A N 1
ATOM 698 C CA . VAL A 1 91 ? 3.637 5.130 -16.183 1.00 90.25 91 VAL A CA 1
ATOM 699 C C . VAL A 1 91 ? 4.256 5.675 -14.894 1.00 90.25 91 VAL A C 1
ATOM 701 O O . VAL A 1 91 ? 3.790 5.359 -13.801 1.00 90.25 91 VAL A O 1
ATOM 704 N N . GLY A 1 92 ? 5.243 6.570 -15.002 1.00 89.25 92 GLY A N 1
ATOM 705 C CA . GLY A 1 92 ? 5.893 7.162 -13.828 1.00 89.25 92 GLY A CA 1
ATOM 706 C C . GLY A 1 92 ? 4.992 8.103 -13.014 1.00 89.25 92 GLY A C 1
ATOM 707 O O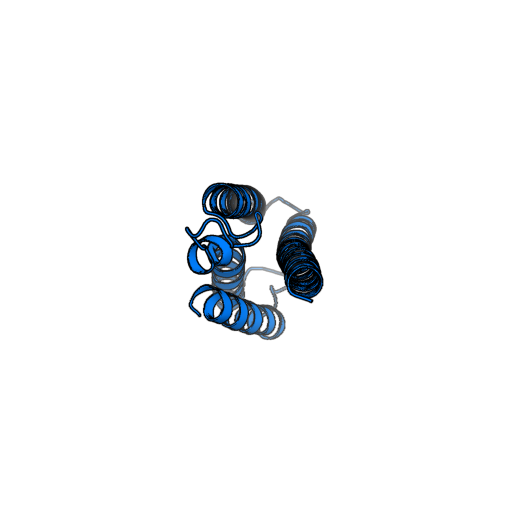 . GLY A 1 92 ? 5.313 8.433 -11.873 1.00 89.25 92 GLY A O 1
ATOM 708 N N . VAL A 1 93 ? 3.872 8.578 -13.570 1.00 93.06 93 VAL A N 1
ATOM 709 C CA . VAL A 1 93 ? 2.854 9.315 -12.802 1.00 93.06 93 VAL A CA 1
ATOM 710 C C . VAL A 1 93 ? 2.031 8.326 -11.989 1.00 93.06 93 VAL A C 1
ATOM 712 O O . VAL A 1 93 ? 1.891 8.502 -10.780 1.00 93.06 93 VAL A O 1
ATOM 715 N N . TRP A 1 94 ? 1.544 7.260 -12.626 1.00 93.94 94 TRP A N 1
ATOM 716 C CA . TRP A 1 94 ? 0.760 6.229 -11.950 1.00 93.94 94 TRP A CA 1
ATOM 717 C C . TRP A 1 94 ? 1.544 5.526 -10.844 1.00 93.94 94 TRP A C 1
ATOM 719 O O . TRP A 1 94 ? 0.990 5.310 -9.769 1.00 93.94 94 TRP A O 1
ATOM 729 N N . GLU A 1 95 ? 2.836 5.269 -11.048 1.00 92.06 95 GLU A N 1
ATOM 730 C CA . GLU A 1 95 ? 3.724 4.731 -10.012 1.00 92.06 95 GLU A CA 1
ATOM 731 C C . GLU A 1 95 ? 3.706 5.601 -8.745 1.00 92.06 95 GLU A C 1
ATOM 733 O O . GLU A 1 95 ? 3.490 5.104 -7.638 1.00 92.06 95 GLU A O 1
ATOM 738 N N . ARG A 1 96 ? 3.852 6.925 -8.904 1.00 93.94 96 ARG A N 1
ATOM 739 C CA . ARG A 1 96 ? 3.813 7.881 -7.788 1.00 93.94 96 ARG A CA 1
ATOM 740 C C . ARG A 1 96 ? 2.442 7.926 -7.129 1.00 93.94 96 ARG A C 1
ATOM 742 O O . ARG A 1 96 ? 2.373 7.980 -5.906 1.00 93.94 96 ARG A O 1
ATOM 749 N N . VAL A 1 97 ? 1.364 7.886 -7.913 1.00 96.19 97 VAL A N 1
ATOM 750 C CA . VAL A 1 97 ? -0.007 7.865 -7.379 1.00 96.19 97 VAL A CA 1
ATOM 751 C C . VAL A 1 97 ? -0.207 6.652 -6.469 1.00 96.19 97 VAL A C 1
ATOM 753 O O . VAL A 1 97 ? -0.678 6.825 -5.347 1.00 96.19 97 VAL A O 1
ATOM 756 N N . VAL A 1 98 ? 0.206 5.455 -6.903 1.00 95.25 98 VAL A N 1
ATOM 757 C CA . VAL A 1 98 ? 0.095 4.226 -6.095 1.00 95.25 98 VAL A CA 1
ATOM 758 C C . VAL A 1 98 ? 1.005 4.272 -4.870 1.00 95.25 98 VAL A C 1
ATOM 760 O O . VAL A 1 98 ? 0.577 3.945 -3.764 1.00 95.25 98 VAL A O 1
ATOM 763 N N . ALA A 1 99 ? 2.256 4.703 -5.028 1.00 93.81 99 ALA A N 1
ATOM 764 C CA . ALA A 1 99 ? 3.193 4.782 -3.911 1.00 93.81 99 ALA A CA 1
ATOM 765 C C . ALA A 1 99 ? 2.698 5.754 -2.824 1.00 93.81 99 ALA A C 1
ATOM 767 O O . ALA A 1 99 ? 2.671 5.419 -1.636 1.00 93.81 99 ALA A O 1
ATOM 768 N N . VAL A 1 100 ? 2.240 6.944 -3.228 1.00 96.06 100 VAL A N 1
ATOM 769 C CA . VAL A 1 100 ? 1.713 7.963 -2.312 1.00 96.06 100 VAL A CA 1
ATOM 770 C C . VAL A 1 100 ? 0.407 7.500 -1.671 1.00 96.06 100 VAL A C 1
ATOM 772 O O . VAL A 1 100 ? 0.237 7.679 -0.466 1.00 96.06 100 VAL A O 1
ATOM 775 N N . SER A 1 101 ? -0.504 6.867 -2.417 1.00 96.62 101 SER A N 1
ATOM 776 C CA . SER A 1 101 ? -1.763 6.367 -1.852 1.00 96.62 101 SER A CA 1
ATOM 777 C C . SER A 1 101 ? -1.540 5.259 -0.824 1.00 96.62 101 SER A C 1
ATOM 779 O O . SER A 1 101 ? -2.246 5.212 0.185 1.00 96.62 101 SER A O 1
ATOM 781 N N . GLN A 1 102 ? -0.572 4.367 -1.054 1.00 94.88 102 GLN A N 1
ATOM 782 C CA . GLN A 1 102 ? -0.232 3.291 -0.125 1.00 94.88 102 GLN A CA 1
ATOM 783 C C . GLN A 1 102 ? 0.411 3.843 1.149 1.00 94.88 102 GLN A C 1
ATOM 785 O O . GLN A 1 102 ? 0.005 3.469 2.253 1.00 94.88 102 GLN A O 1
ATOM 790 N N . ALA A 1 103 ? 1.339 4.795 1.016 1.00 95.44 103 ALA A N 1
ATOM 791 C CA . ALA A 1 103 ? 1.944 5.484 2.154 1.00 95.44 103 ALA A CA 1
ATOM 792 C C . ALA A 1 103 ? 0.908 6.284 2.965 1.00 95.44 103 ALA A C 1
ATOM 794 O O . ALA A 1 103 ? 0.874 6.206 4.199 1.00 95.44 103 ALA A O 1
ATOM 795 N N . LEU A 1 104 ? 0.020 7.015 2.283 1.00 96.69 104 LEU A N 1
ATOM 796 C CA . LEU A 1 104 ? -1.065 7.765 2.913 1.00 96.69 104 LEU A CA 1
ATOM 797 C C . LEU A 1 104 ? -2.012 6.832 3.666 1.00 96.69 104 LEU A C 1
ATOM 799 O O . LEU A 1 104 ? -2.369 7.112 4.807 1.00 96.69 104 LEU A O 1
ATOM 803 N N . TYR A 1 105 ? -2.390 5.707 3.063 1.00 95.94 105 TYR A N 1
ATOM 804 C CA . TYR A 1 105 ? -3.290 4.750 3.691 1.00 95.94 105 TYR A CA 1
ATOM 805 C C . TYR A 1 105 ? -2.708 4.173 4.987 1.00 95.94 105 TYR A C 1
ATOM 807 O O . TYR A 1 105 ? -3.382 4.203 6.017 1.00 95.94 105 TYR A O 1
ATOM 815 N N . VAL A 1 106 ? -1.443 3.735 4.983 1.00 95.06 106 VAL A N 1
ATOM 816 C CA . VAL A 1 106 ? -0.756 3.293 6.213 1.00 95.06 106 VAL A CA 1
ATOM 817 C C . VAL A 1 106 ? -0.749 4.408 7.260 1.00 95.06 106 VAL A C 1
ATOM 819 O O . VAL A 1 106 ? -1.082 4.163 8.421 1.00 95.06 106 VAL A O 1
ATOM 822 N N . SER A 1 107 ? -0.442 5.641 6.849 1.00 95.94 107 SER A N 1
ATOM 823 C CA . SER A 1 107 ? -0.393 6.806 7.741 1.00 95.94 107 SER A CA 1
ATOM 824 C C . SER A 1 107 ? -1.748 7.088 8.396 1.00 95.94 107 SER A C 1
ATOM 826 O O . SER A 1 107 ? -1.829 7.226 9.617 1.00 95.94 107 SER A O 1
ATOM 828 N N . VAL A 1 108 ? -2.832 7.092 7.615 1.00 95.81 108 VAL A N 1
ATOM 829 C CA . VAL A 1 108 ? -4.202 7.267 8.118 1.00 95.81 108 VAL A CA 1
ATOM 830 C C . VAL A 1 108 ? -4.560 6.161 9.109 1.00 95.81 108 VAL A C 1
ATOM 832 O O . VAL A 1 108 ? -5.098 6.453 10.178 1.00 95.81 108 VAL A O 1
ATOM 835 N N . VAL A 1 109 ? -4.226 4.899 8.813 1.00 94.44 109 VAL A N 1
ATOM 836 C CA . VAL A 1 109 ? -4.503 3.791 9.740 1.00 94.44 109 VAL A CA 1
ATOM 837 C C . VAL A 1 109 ? -3.756 3.963 11.060 1.00 94.44 109 VAL A C 1
ATOM 839 O O . VAL A 1 109 ? -4.359 3.778 12.120 1.00 94.44 109 VAL A O 1
ATOM 842 N N . LEU A 1 110 ? -2.477 4.346 11.022 1.00 93.75 110 LEU A N 1
ATOM 843 C CA . LEU A 1 110 ? -1.686 4.593 12.229 1.00 93.75 110 LEU A CA 1
ATOM 844 C C . LEU A 1 110 ? -2.284 5.719 13.075 1.00 93.75 110 LEU A C 1
ATOM 846 O O . LEU A 1 110 ? -2.468 5.540 14.279 1.00 93.75 110 LEU A O 1
ATOM 850 N N . VAL A 1 111 ? -2.651 6.835 12.444 1.00 95.75 111 VAL A N 1
ATOM 851 C CA . VAL A 1 111 ? -3.264 7.990 13.111 1.00 95.75 111 VAL A CA 1
ATOM 852 C C . VAL A 1 111 ? -4.600 7.611 13.759 1.00 95.75 111 VAL A C 1
ATOM 854 O O . VAL A 1 111 ? -4.820 7.888 14.939 1.00 95.75 111 VAL A O 1
ATOM 857 N N . VAL A 1 112 ? -5.477 6.907 13.039 1.00 93.62 112 VAL A N 1
ATOM 858 C CA . VAL A 1 112 ? -6.770 6.453 13.581 1.00 93.62 112 VAL A CA 1
ATOM 859 C C . VAL A 1 112 ? -6.574 5.476 14.743 1.00 93.62 112 VAL A C 1
ATOM 861 O O . VAL A 1 112 ? -7.264 5.582 15.758 1.00 93.62 112 VAL A O 1
ATOM 864 N N . CYS A 1 113 ? -5.621 4.545 14.637 1.00 91.75 113 CYS A N 1
ATOM 865 C CA . CYS A 1 113 ? -5.298 3.632 15.734 1.00 91.75 113 CYS A CA 1
ATOM 866 C C . CYS A 1 113 ? -4.763 4.381 16.960 1.00 91.75 113 CYS A C 1
ATOM 868 O O . CYS A 1 113 ? -5.166 4.074 18.080 1.00 91.75 113 CYS A O 1
ATOM 870 N N . TYR A 1 114 ? -3.890 5.370 16.758 1.00 92.25 114 TYR A N 1
ATOM 871 C CA . TYR A 1 114 ? -3.329 6.192 17.827 1.00 92.25 114 TYR A CA 1
ATOM 872 C C . TYR A 1 114 ? -4.426 6.941 18.596 1.00 92.25 114 TYR A C 1
ATOM 874 O O . TYR A 1 114 ? -4.548 6.780 19.812 1.00 92.25 114 TYR A O 1
ATOM 882 N N . PHE A 1 115 ? -5.298 7.665 17.889 1.00 92.25 115 PHE A N 1
ATOM 883 C CA . PHE A 1 115 ? -6.398 8.403 18.516 1.00 92.25 115 PHE A CA 1
ATOM 884 C C . PHE A 1 115 ? -7.449 7.490 19.158 1.00 92.25 115 PHE A C 1
ATOM 886 O O . PHE A 1 115 ? -7.986 7.812 20.219 1.00 92.25 115 PHE A O 1
ATOM 893 N N . SER A 1 116 ? -7.727 6.327 18.560 1.00 89.38 116 SER A N 1
ATOM 894 C CA . SER A 1 116 ? -8.646 5.351 19.150 1.00 89.38 116 SER A CA 1
ATOM 895 C C . SER A 1 116 ? -8.113 4.783 20.465 1.00 89.38 116 SER A C 1
ATOM 897 O O . SER A 1 116 ? -8.903 4.558 21.376 1.00 89.38 116 SER A O 1
ATOM 899 N N . GLN A 1 117 ? -6.801 4.553 20.579 1.00 87.06 117 GLN A N 1
ATOM 900 C CA . GLN A 1 117 ? -6.195 4.087 21.828 1.00 87.06 117 GLN A CA 1
ATOM 901 C C . GLN A 1 117 ? -6.180 5.187 22.893 1.00 87.06 117 GLN A C 1
ATOM 903 O O . GLN A 1 117 ? -6.572 4.921 24.025 1.00 87.06 117 GLN A O 1
ATOM 908 N N . ALA A 1 118 ? -5.826 6.425 22.527 1.00 86.44 118 ALA A N 1
ATOM 909 C CA . ALA A 1 118 ? -5.835 7.560 23.454 1.00 86.44 118 ALA A CA 1
ATOM 910 C C . ALA A 1 118 ? -7.215 7.769 24.110 1.00 86.44 118 ALA A C 1
ATOM 912 O O . ALA A 1 118 ? -7.309 7.956 25.322 1.00 86.44 118 ALA A O 1
ATOM 913 N N . LYS A 1 119 ? -8.295 7.647 23.323 1.00 82.81 119 LYS A N 1
ATOM 914 C CA . LYS A 1 119 ? -9.681 7.767 23.807 1.00 82.81 119 LYS A CA 1
ATOM 915 C C . LYS A 1 119 ? -10.114 6.622 24.731 1.00 82.81 119 LYS A C 1
ATOM 917 O O . LYS A 1 119 ? -10.973 6.821 25.589 1.00 82.81 119 LYS A O 1
ATOM 922 N N . SER A 1 120 ? -9.573 5.420 24.542 1.00 78.50 120 SER A N 1
ATOM 923 C CA . SER A 1 120 ? -9.865 4.281 25.419 1.00 78.50 120 SER A CA 1
ATOM 924 C C . SER A 1 120 ? -9.160 4.418 26.768 1.00 78.50 120 SER A C 1
ATOM 926 O O . SER A 1 120 ? -9.785 4.159 27.792 1.00 78.50 120 SER A O 1
ATOM 928 N N . THR A 1 121 ? -7.908 4.888 26.788 1.00 77.44 121 THR A N 1
ATOM 929 C CA . THR A 1 121 ? -7.156 5.136 28.031 1.00 77.44 121 THR A CA 1
ATOM 930 C C . THR A 1 121 ? -7.819 6.211 28.890 1.00 77.44 121 THR A C 1
ATOM 932 O O . THR A 1 121 ? -7.981 6.018 30.090 1.00 77.44 121 THR A O 1
ATOM 935 N N . SER A 1 122 ? -8.292 7.305 28.282 1.00 70.94 122 SER A N 1
ATOM 936 C CA . SER A 1 122 ? -8.971 8.388 29.009 1.00 70.94 122 SER A CA 1
ATOM 937 C C . SER A 1 122 ? -10.349 8.011 29.569 1.00 70.94 122 SER A C 1
ATOM 939 O O . SER A 1 122 ? -10.912 8.780 30.331 1.00 70.94 122 SER A O 1
ATOM 941 N N . ARG A 1 123 ? -10.946 6.888 29.141 1.00 68.25 123 ARG A N 1
ATOM 942 C CA . ARG A 1 123 ? -12.234 6.385 29.662 1.00 68.25 123 ARG A CA 1
ATOM 943 C C . ARG A 1 123 ? -12.079 5.408 30.830 1.00 68.25 123 ARG A C 1
ATOM 945 O O . ARG A 1 123 ? -13.090 5.026 31.408 1.00 68.25 123 ARG A O 1
ATOM 952 N N . GLN A 1 124 ? -10.860 4.941 31.104 1.00 60.62 124 GLN A N 1
ATOM 953 C CA . GLN A 1 124 ? -10.566 4.023 32.212 1.00 60.62 124 GLN A CA 1
ATOM 954 C C . GLN A 1 124 ? -9.996 4.727 33.452 1.00 60.62 124 GLN A C 1
ATOM 956 O O . GLN A 1 124 ? -9.866 4.081 34.489 1.00 60.62 124 GLN A O 1
ATOM 961 N N . GLN A 1 125 ? -9.654 6.013 33.334 1.00 53.28 125 GLN A N 1
ATOM 962 C CA . GLN A 1 125 ? -9.339 6.912 34.448 1.00 53.28 125 GLN A CA 1
ATOM 963 C C . GLN A 1 125 ? -10.608 7.623 34.910 1.00 53.28 125 GLN A C 1
ATOM 965 O O . GLN A 1 125 ? -10.714 7.857 36.131 1.00 53.28 125 GLN A O 1
#

Radius of gyration: 16.94 Å; chains: 1; bounding box: 34×20×60 Å

InterPro domains:
  IPR009339 Protein of un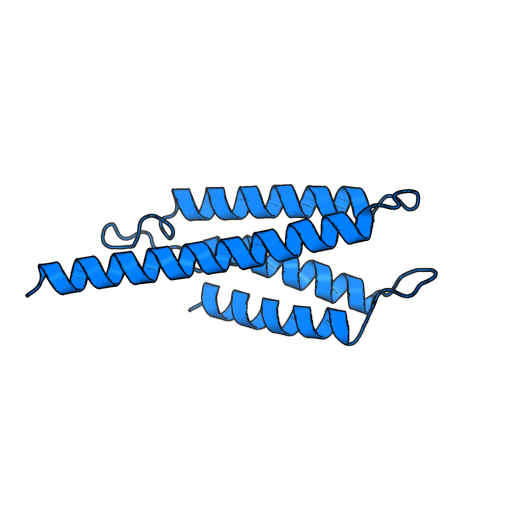known function DUF998 [PF06197] (3-111)

Organism: NCBI:txid449393